Protein 5SVX (pdb70)

Foldseek 3Di:
DDWDWDAAPPLRAIHTADPPPPDDDPHDHLCPHPDPQRNDSVRDHDDDD/DDDDDDDPVD

CATH classification: 3.30.40.100

Radius of gyration: 10.99 Å; Cα contacts (8 Å, |Δi|>4): 93; chains: 2; bounding box: 27×20×27 Å

Nearest PDB structures (foldseek):
  5svx-assembly1_A  TM=1.021E+00  e=8.988E-10  Homo sapiens
  5svi-assembly2_B  TM=1.004E+00  e=1.825E-09  Homo sapiens
  4qq4-assembly1_B  TM=9.959E-01  e=8.664E-09  Homo sapiens
  6o1e-assembly1_A-2  TM=9.754E-01  e=7.006E-09  Homo sapiens
  6o5w-assembly1_A  TM=9.218E-01  e=2.027E-08  Homo sapiens

GO terms:
  GO:0000785 chromatin (C, IDA)
  GO:0016605 PML body (C, IDA)
  GO:0003677 DNA binding (F, IDA)
  GO:0030674 protein-macromolecule adaptor activity (F, IDA)
  GO:0140374 antiviral innate immune response (P, IDA)
  GO:0032688 negative regulation of interferon-beta production (P, IDA)
  GO:0000122 negative regulation of transcription by RNA polymerase II (P, IDA)
  GO:0018105 peptidyl-serine phosphorylation (P, IDA)
  GO:2000774 positive regulation of cellular senescence (P, IDA)
  GO:0050821 protein stabilization (P, IDA)
  GO:0051457 maintenance of protein location in nucleus (P, IDA)
  GO:0048147 negative regulation of fibroblast proliferation (P, IDA)
  GO:0006468 protein phosphorylation (P, IDA)
  GO:0051457 maintenance of protein location in nucleus (P, IMP)
  GO:0140002 histone H3K4me3 reader activity (F, IDA)
  GO:0005515 protein binding (F, IPI)
  GO:0005654 nucleoplasm (C, IDA)
  GO:0016363 nuclear matrix (C, EXP)

Secondary structure (DSSP, 8-state):
-PBPEEE-TTT--EEE--TT-----SS--GGG-SSGGG-STTSPPPPP-/----B--TT-

Sequence (59 aa):
SDQTWVQCDACLKWRKLPDGMDQLPEKWYCSNNPDPQFRNCEVPEEPEDARTQTARKST

B-factor: mean 13.98, std 9.19, range [3.83, 48.68]

InterPro domains:
  IPR011124 Zinc finger, CW-type [PF07496] (409-451)
  IPR011124 Zinc finger, CW-type [PS51050] (404-454)
  IPR036890 Histidine kinase/HSP90-like ATPase superfamily [G3DSA:3.30.565.10] (17-216)
  IPR036890 Histidine kinase/HSP90-like ATPase superfamily [SSF55874] (24-290)
  IPR041006 Morc, S5 domain 2-like [PF17942] (249-382)
  IPR045261 MICRORCHIDIA ATPase family [PTHR23336] (7-716)

Solvent-accessible surface area: 4223 Å² total

Organism: Homo sapiens (NCBI:txid9606)

Structure (mmCIF, N/CA/C/O backbone):
data_5SVX
#
_entry.id   5SVX
#
_cell.length_a   31.250
_cell.length_b   68.550
_cell.length_c   26.530
_cell.angle_alpha   90.00
_cell.angle_beta   90.00
_cell.angle_gamma   90.00
#
_symmetry.space_group_name_H-M   'P 21 21 2'
#
loop_
_entity.id
_entity.type
_entity.pdbx_description
1 polymer 'MORC family CW-type zinc finger protein 3'
2 polymer H3K4me3
3 non-polymer 'ZINC ION'
4 water water
#
loop_
_atom_site.group_PDB
_atom_site.id
_atom_site.type_symbol
_atom_site.label_atom_id
_atom_site.label_alt_id
_atom_site.label_comp_id
_atom_site.label_asym_id
_atom_site.label_entity_id
_atom_site.label_seq_id
_atom_site.pdbx_PDB_ins_code
_atom_site.Cartn_x
_atom_site.Cartn_y
_atom_site.Cartn_z
_atom_site.occupancy
_atom_site.B_iso_or_equiv
_atom_site.auth_seq_id
_atom_site.auth_comp_id
_ato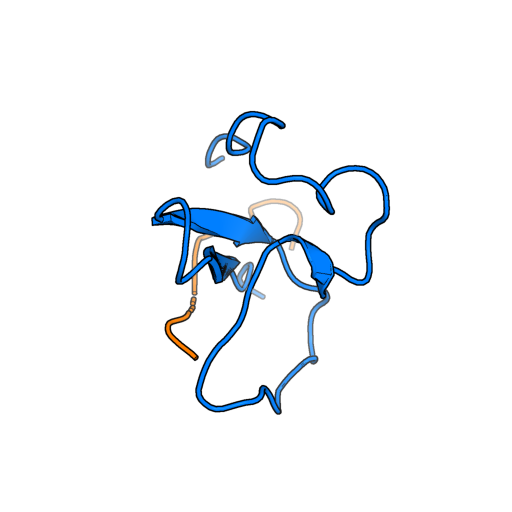m_site.auth_asym_id
_atom_site.auth_atom_id
_atom_site.pdbx_PDB_model_num
ATOM 1 N N . SER A 1 1 ? 64.678 73.644 -7.680 1.00 24.83 0 SER A N 1
ATOM 2 C CA . SER A 1 1 ? 65.843 73.839 -6.777 1.00 21.12 0 SER A CA 1
ATOM 3 C C . SER A 1 1 ? 65.431 73.697 -5.316 1.00 18.96 0 SER A C 1
ATOM 4 O O . SER A 1 1 ? 64.351 74.132 -4.915 1.00 19.74 0 SER A O 1
ATOM 7 N N . ASP A 1 2 ? 66.309 73.083 -4.532 1.00 14.49 1 ASP A N 1
ATOM 8 C CA .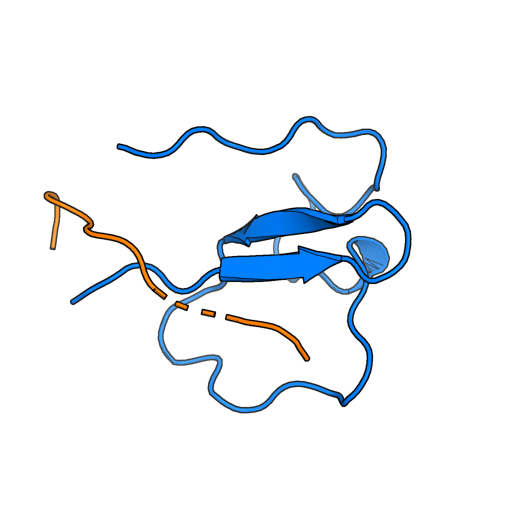 ASP A 1 2 ? 66.082 72.886 -3.108 1.00 11.83 1 ASP A CA 1
ATOM 9 C C . ASP A 1 2 ? 66.672 74.036 -2.302 1.00 11.89 1 ASP A C 1
ATOM 10 O O . ASP A 1 2 ? 67.458 74.840 -2.808 1.00 12.62 1 ASP A O 1
ATOM 15 N N . GLN A 1 3 ? 66.290 74.083 -1.035 1.00 10.54 2 GLN A N 1
ATOM 16 C CA . GLN A 1 3 ? 66.832 75.036 -0.078 1.00 8.86 2 GLN A CA 1
ATOM 17 C C . GLN A 1 3 ? 68.023 74.437 0.652 1.00 9.53 2 GLN A C 1
ATOM 18 O O . GLN A 1 3 ? 67.908 73.366 1.239 1.00 9.23 2 GLN A O 1
ATOM 24 N N . THR A 1 4 ? 69.157 75.130 0.630 1.00 7.38 3 THR A N 1
ATOM 25 C CA . THR A 1 4 ? 70.304 74.717 1.426 1.00 6.70 3 THR A CA 1
ATOM 26 C C . THR A 1 4 ? 70.221 75.352 2.806 1.00 6.14 3 THR A C 1
ATOM 27 O O . THR A 1 4 ? 69.881 76.530 2.939 1.00 6.74 3 THR A O 1
ATOM 31 N N . TRP A 1 5 ? 70.510 74.545 3.824 1.00 5.41 4 TRP A N 1
ATOM 32 C CA . TRP A 1 5 ? 70.658 75.020 5.196 1.00 5.36 4 TRP A CA 1
ATOM 33 C C . TRP A 1 5 ? 72.036 74.642 5.704 1.00 6.43 4 TRP A C 1
ATOM 34 O O . TRP A 1 5 ? 72.601 73.637 5.272 1.00 7.23 4 TRP A O 1
ATOM 45 N N . VAL A 1 6 ? 72.543 75.423 6.653 1.00 4.84 5 VAL A N 1
ATOM 46 C CA . VAL A 1 6 ? 73.780 7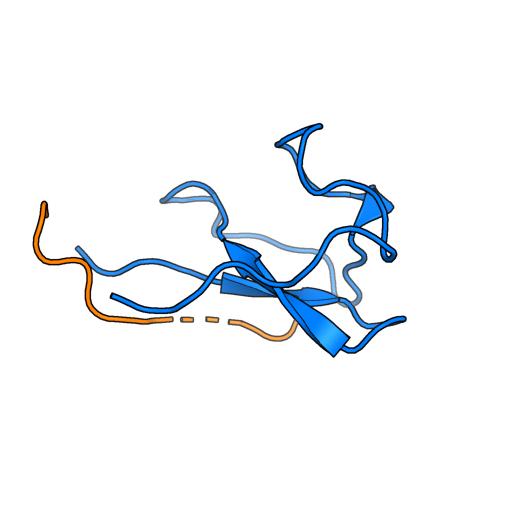5.099 7.364 1.00 4.19 5 VAL A CA 1
ATOM 47 C C . VAL A 1 6 ? 73.493 75.095 8.863 1.00 5.94 5 VAL A C 1
ATOM 48 O O . VAL A 1 6 ? 72.680 75.880 9.348 1.00 6.56 5 VAL A O 1
ATOM 52 N N . GLN A 1 7 ? 74.150 74.203 9.597 1.00 4.73 6 GLN A N 1
ATOM 53 C CA . GLN A 1 7 ? 73.964 74.148 11.041 1.00 4.95 6 GLN A CA 1
ATOM 54 C C . GLN A 1 7 ? 75.007 74.974 11.773 1.00 5.17 6 GLN A C 1
ATOM 55 O O . GLN A 1 7 ? 76.201 74.876 11.499 1.00 6.56 6 GLN A O 1
ATOM 61 N N . CYS A 1 8 ? 74.544 75.791 12.709 1.00 5.59 7 CYS A N 1
ATOM 62 C CA . CYS 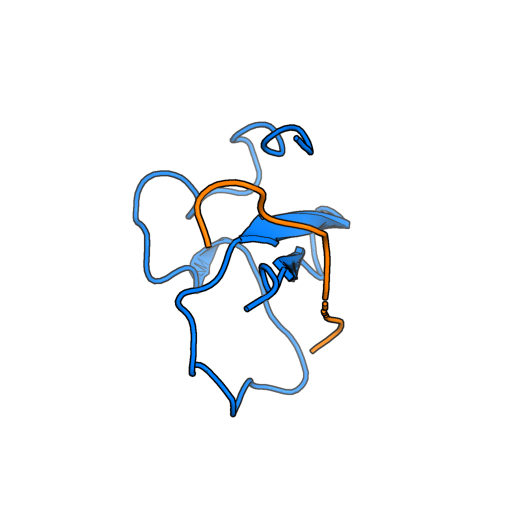A 1 8 ? 75.440 76.510 13.600 1.00 4.79 7 CYS A CA 1
ATOM 63 C C . CYS A 1 8 ? 76.158 75.543 14.533 1.00 5.69 7 CYS A C 1
ATOM 64 O O . CYS A 1 8 ? 75.527 74.748 15.218 1.00 6.24 7 CYS A O 1
ATOM 67 N N . ASP A 1 9 ?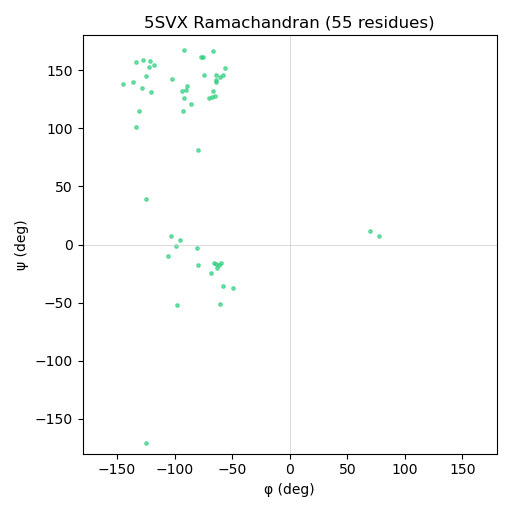 77.482 75.619 14.569 1.00 5.50 8 ASP A N 1
ATOM 68 C CA . ASP A 1 9 ? 78.248 74.676 15.370 1.00 6.31 8 ASP A CA 1
ATOM 69 C C . ASP A 1 9 ? 78.283 75.056 16.853 1.00 9.30 8 ASP A C 1
ATOM 70 O O . ASP A 1 9 ? 78.820 74.307 17.670 1.00 11.81 8 ASP A O 1
ATO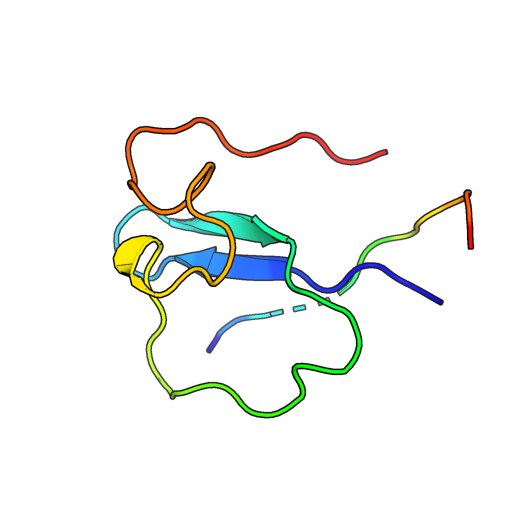M 75 N N . ALA A 1 10 ? 77.681 76.191 17.205 1.00 6.40 9 ALA A N 1
ATOM 76 C CA . ALA A 1 10 ? 77.545 76.585 18.611 1.00 6.86 9 ALA A CA 1
ATOM 77 C C . ALA A 1 10 ? 76.173 76.217 19.169 1.00 7.74 9 ALA A C 1
ATOM 78 O O . ALA A 1 10 ? 76.081 75.566 20.211 1.00 11.77 9 ALA A O 1
ATOM 80 N N . CYS A 1 11 ? 75.108 76.631 18.481 1.00 7.75 10 CYS A N 1
ATOM 81 C CA . CYS A 1 11 ? 73.754 76.470 19.017 1.00 6.36 10 CYS A CA 1
ATOM 82 C C . CYS A 1 11 ? 72.953 75.349 18.344 1.00 5.84 10 CYS A C 1
ATOM 83 O O . CYS A 1 11 ? 71.869 74.996 18.809 1.00 8.23 10 CYS A O 1
ATOM 86 N N . LEU A 1 12 ? 73.496 74.811 17.251 1.00 6.72 11 LEU A N 1
ATOM 87 C CA . LEU A 1 12 ? 72.931 73.668 16.526 1.00 5.86 11 LEU A CA 1
ATOM 88 C C . LEU A 1 12 ? 71.630 73.994 15.785 1.00 5.81 11 LEU A C 1
ATOM 89 O O . LEU A 1 12 ? 70.958 73.094 15.271 1.00 7.65 11 LEU A O 1
ATOM 94 N N . LYS A 1 13 ? 71.290 75.274 15.680 1.00 5.56 12 LYS A N 1
ATOM 95 C CA . LYS A 1 13 ? 70.178 75.666 14.816 1.00 5.38 12 LYS A CA 1
ATOM 96 C C . LYS A 1 13 ? 70.579 75.591 13.351 1.00 5.82 12 LYS A C 1
ATOM 97 O O . LYS A 1 13 ? 71.723 75.863 12.981 1.00 6.49 12 LYS A O 1
ATOM 103 N N . TRP A 1 14 ? 69.612 75.230 12.522 1.00 5.25 13 TRP A N 1
ATOM 104 C CA . TRP A 1 14 ? 69.779 75.249 11.084 1.00 5.24 13 TRP A CA 1
ATOM 105 C C . TRP A 1 14 ? 69.374 76.603 10.509 1.00 4.42 13 TRP A C 1
ATOM 106 O O . TRP A 1 14 ? 68.313 77.144 10.851 1.00 5.24 13 TRP A O 1
ATOM 117 N N . ARG A 1 15 ? 70.229 77.135 9.639 1.00 4.67 14 ARG A N 1
ATOM 118 C CA . ARG A 1 15 ? 70.012 78.432 9.004 1.00 3.83 14 ARG A CA 1
ATOM 119 C C . ARG A 1 15 ? 69.964 78.282 7.495 1.00 4.54 14 ARG A C 1
ATOM 120 O O . ARG A 1 15 ? 70.833 77.659 6.904 1.00 5.53 14 ARG A O 1
ATOM 128 N N . LYS A 1 16 ? 68.945 78.862 6.873 1.00 4.58 15 LYS A N 1
ATOM 129 C CA . LYS A 1 16 ? 68.874 78.899 5.422 1.00 5.25 15 LYS A CA 1
ATOM 130 C C . LYS A 1 16 ? 70.022 79.717 4.863 1.00 4.79 15 LYS A C 1
ATOM 131 O O . LYS A 1 16 ? 70.394 80.739 5.442 1.00 6.83 15 LYS A O 1
ATOM 137 N N . LEU A 1 17 ? 70.577 79.260 3.744 1.00 5.57 16 LEU A N 1
ATOM 138 C CA . LEU A 1 17 ? 71.619 79.986 3.030 1.00 6.21 16 LEU A CA 1
ATOM 139 C C . LEU A 1 17 ? 71.152 80.356 1.635 1.00 6.66 16 LEU A C 1
ATOM 140 O O . LEU A 1 17 ? 70.307 79.670 1.073 1.00 7.51 16 LEU A O 1
ATOM 145 N N . PRO A 1 18 ? 71.728 81.424 1.064 1.00 6.65 17 PRO A N 1
ATOM 146 C CA . PRO A 1 18 ? 71.460 81.762 -0.338 1.00 8.73 17 PRO A CA 1
ATOM 147 C C . PRO A 1 18 ? 71.833 80.612 -1.253 1.00 9.99 17 PRO A C 1
ATOM 148 O O . PRO A 1 18 ? 72.801 79.908 -0.971 1.00 8.85 17 PRO A O 1
ATOM 152 N N . ASP A 1 19 ? 71.087 80.428 -2.336 1.00 8.77 18 ASP A N 1
ATOM 153 C CA . ASP A 1 19 ? 71.443 79.418 -3.317 1.00 10.90 18 ASP A CA 1
ATOM 154 C C . ASP A 1 19 ? 72.824 79.749 -3.866 1.00 10.93 18 ASP A C 1
ATOM 155 O O . ASP A 1 19 ? 73.166 80.916 -4.035 1.00 13.06 18 ASP A O 1
ATOM 160 N N . GLY A 1 20 ? 73.617 78.726 -4.143 1.00 12.30 19 GLY A N 1
ATOM 161 C CA . GLY A 1 20 ? 74.912 78.943 -4.763 1.00 13.79 19 GLY A CA 1
ATOM 162 C C . GLY A 1 20 ? 75.994 79.437 -3.822 1.00 16.39 19 GLY A C 1
ATOM 163 O O . GLY A 1 20 ? 77.080 79.798 -4.265 1.00 12.71 19 GLY A O 1
ATOM 164 N N . MET A 1 21 ? 75.699 79.481 -2.526 1.00 15.32 20 MET A N 1
ATOM 165 C CA . MET A 1 21 ? 76.749 79.604 -1.525 1.00 16.42 20 MET A CA 1
ATOM 166 C C . MET A 1 21 ? 77.336 78.209 -1.359 1.00 25.06 20 MET A C 1
ATOM 167 O O . MET A 1 21 ? 76.970 77.470 -0.444 1.00 29.41 20 MET A O 1
ATOM 172 N N . ASP A 1 22 ? 78.236 77.850 -2.269 1.00 21.38 21 ASP A N 1
ATOM 173 C CA . ASP A 1 22 ? 78.677 76.465 -2.415 1.00 27.34 21 ASP A CA 1
ATOM 174 C C . ASP A 1 22 ? 80.001 76.184 -1.714 1.00 30.30 21 ASP A C 1
ATOM 175 O O . ASP A 1 22 ? 80.484 75.051 -1.729 1.00 34.86 21 ASP A O 1
ATOM 180 N N . GLN A 1 23 ? 80.582 77.212 -1.104 1.00 25.17 22 GLN A N 1
ATOM 181 C CA . GLN A 1 23 ? 81.842 77.062 -0.386 1.00 29.19 22 GLN A CA 1
ATOM 182 C C . GLN A 1 23 ? 81.742 77.685 1.001 1.00 24.98 22 GLN A C 1
ATOM 183 O O . GLN A 1 23 ? 81.582 78.898 1.144 1.00 31.25 22 GLN A O 1
ATOM 189 N N . LEU A 1 24 ? 81.832 76.832 2.017 1.00 14.97 23 LEU A N 1
ATOM 190 C CA . LEU A 1 24 ? 81.732 77.253 3.408 1.00 11.62 23 LEU A CA 1
ATOM 191 C C . LEU A 1 24 ? 82.997 76.881 4.167 1.00 10.97 23 LEU A C 1
ATOM 192 O O . LEU A 1 24 ? 83.731 75.984 3.747 1.00 12.51 23 LEU A O 1
ATOM 197 N N . PRO A 1 25 ? 83.258 77.569 5.288 1.00 10.19 24 PRO A N 1
ATOM 198 C CA . PRO A 1 25 ? 84.354 77.173 6.176 1.00 10.05 24 PRO A CA 1
ATOM 199 C C . PRO A 1 25 ? 84.071 75.831 6.838 1.00 9.44 24 PRO A C 1
ATOM 200 O O . PRO A 1 25 ? 82.933 75.356 6.783 1.00 10.67 24 PRO A O 1
ATOM 204 N N . GLU A 1 26 ? 85.079 75.222 7.450 1.00 9.96 25 GLU A N 1
ATOM 205 C CA . GLU A 1 26 ? 84.861 73.961 8.145 1.00 10.08 25 GLU A CA 1
ATOM 206 C C . GLU A 1 26 ? 83.836 74.147 9.259 1.00 9.70 25 GLU A C 1
ATOM 207 O O . GLU A 1 26 ? 82.859 73.397 9.344 1.00 10.31 25 GLU A O 1
ATOM 213 N N . LYS A 1 27 ? 84.056 75.145 10.110 1.00 9.00 26 LYS A N 1
ATOM 214 C CA . LYS A 1 27 ? 83.098 75.478 11.161 1.00 8.57 26 LYS A CA 1
ATOM 215 C C . LYS A 1 27 ? 82.296 76.703 10.749 1.00 8.44 26 LYS A C 1
ATOM 216 O O . LYS A 1 27 ? 82.817 77.622 10.117 1.00 9.74 26 LYS A O 1
ATOM 222 N N . TRP A 1 28 ? 81.015 76.694 11.096 1.00 6.03 27 TRP A N 1
ATOM 223 C CA . TRP A 1 28 ? 80.103 77.770 10.741 1.00 4.96 27 TRP A CA 1
ATOM 224 C C . TRP A 1 28 ? 79.235 78.114 11.940 1.00 5.45 27 TRP A C 1
ATOM 225 O O . TRP A 1 28 ? 78.792 77.223 12.670 1.00 5.48 27 TRP A O 1
ATOM 236 N N . TYR A 1 29 ? 79.001 79.408 12.136 1.00 4.52 28 TYR A N 1
ATOM 237 C CA . TYR A 1 29 ? 78.187 79.904 13.237 1.00 4.66 28 TYR A CA 1
ATOM 238 C C . TYR A 1 29 ? 77.195 80.948 12.757 1.00 5.82 28 TYR A C 1
ATOM 239 O O . TYR A 1 29 ? 77.419 81.604 11.745 1.00 5.54 28 TYR A O 1
ATOM 248 N N . CYS A 1 30 ? 76.118 81.117 13.515 1.00 4.97 29 CYS A N 1
ATOM 249 C CA . CYS A 1 30 ? 75.095 82.103 13.191 1.00 5.58 29 CYS A CA 1
ATOM 250 C C . CYS A 1 30 ? 75.705 83.466 12.906 1.00 5.68 29 CYS A C 1
ATOM 251 O O . CYS A 1 30 ? 75.256 84.176 12.014 1.00 5.83 29 CYS A O 1
ATOM 254 N N . SER A 1 31 ? 76.746 83.819 13.654 1.00 6.02 30 SER A N 1
ATOM 255 C CA . SER A 1 31 ? 77.381 85.124 13.500 1.00 7.63 30 SER A CA 1
ATOM 256 C C . SER A 1 31 ? 77.935 85.360 12.092 1.00 7.50 30 SER A C 1
ATOM 257 O O . SER A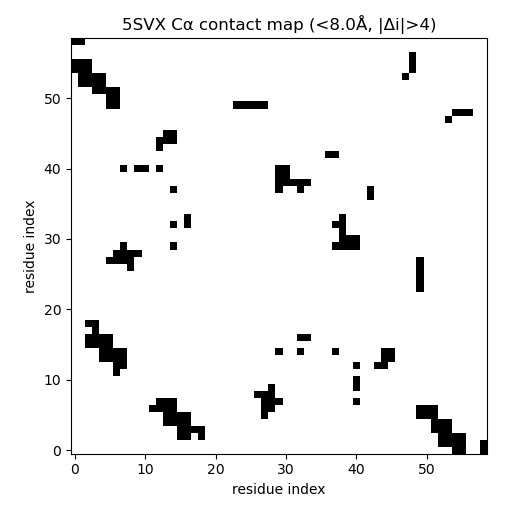 1 31 ? 78.211 86.499 11.721 1.00 8.91 30 SER A O 1
ATOM 260 N N . ASN A 1 32 ? 78.085 84.294 11.308 1.00 6.37 31 ASN A N 1
ATOM 261 C CA . ASN A 1 32 ? 78.578 84.418 9.934 1.00 7.97 31 ASN A CA 1
ATOM 262 C C . ASN A 1 32 ? 77.478 84.491 8.884 1.00 8.72 31 ASN A C 1
ATOM 263 O O . ASN A 1 32 ? 77.759 84.517 7.684 1.00 9.43 31 ASN A O 1
ATOM 268 N N . ASN A 1 33 ? 76.228 84.523 9.327 1.00 7.32 32 ASN A N 1
ATOM 269 C CA . ASN A 1 33 ? 75.099 84.506 8.400 1.00 7.01 32 ASN A CA 1
ATOM 270 C C . ASN A 1 33 ? 75.064 85.762 7.528 1.00 7.56 32 ASN A C 1
ATOM 271 O O . ASN A 1 33 ? 75.110 86.871 8.050 1.00 7.81 32 ASN A O 1
ATOM 276 N N . PRO A 1 34 ? 74.988 85.597 6.194 1.00 7.35 33 PRO A N 1
ATOM 277 C CA . PRO A 1 34 ? 74.845 86.815 5.384 1.00 7.07 33 PRO A CA 1
ATOM 278 C C . PRO A 1 34 ? 73.555 87.582 5.663 1.00 10.10 33 PRO A C 1
ATOM 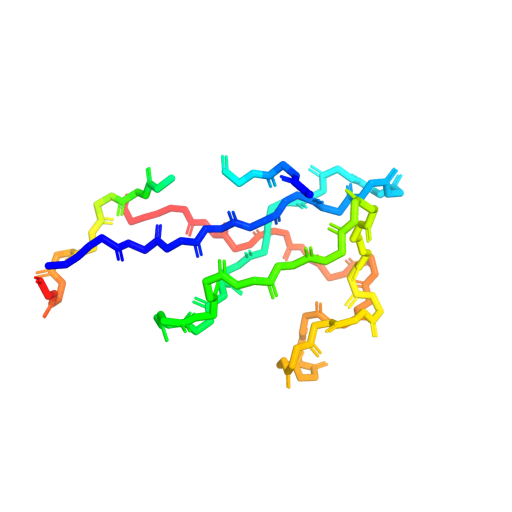279 O O . PRO A 1 34 ? 73.491 88.774 5.349 1.00 11.94 33 PRO A O 1
ATOM 283 N N . ASP A 1 35 ? 72.559 86.915 6.242 1.00 7.37 34 ASP A N 1
ATOM 284 C CA . ASP A 1 35 ? 71.288 87.551 6.571 1.00 7.92 34 ASP A CA 1
ATOM 285 C C . ASP A 1 35 ? 71.337 88.064 8.006 1.00 7.79 34 ASP A C 1
ATOM 286 O O . ASP A 1 35 ? 71.426 87.272 8.935 1.00 7.43 34 ASP A O 1
ATOM 291 N N . PRO A 1 36 ? 71.272 89.393 8.195 1.00 7.84 35 PRO A N 1
ATOM 292 C CA . PRO A 1 36 ? 71.399 89.899 9.567 1.00 7.55 35 PRO A CA 1
ATOM 293 C C . PRO A 1 36 ? 70.244 89.493 10.489 1.00 9.14 35 PRO A C 1
ATOM 294 O O . PRO A 1 36 ? 70.386 89.595 11.704 1.00 12.54 35 PRO A O 1
ATOM 298 N N . GLN A 1 37 ? 69.126 89.038 9.932 1.00 8.05 36 GLN A N 1
ATOM 299 C CA . GLN A 1 37 ? 68.001 88.605 10.752 1.00 9.39 36 GLN A CA 1
ATOM 300 C C . GLN A 1 37 ? 68.306 87.330 11.533 1.00 9.90 36 GLN A C 1
ATOM 301 O O . GLN A 1 37 ? 67.685 87.066 12.565 1.00 11.14 36 GLN A O 1
ATOM 307 N N . PHE A 1 38 ? 69.249 86.533 11.036 1.00 7.50 37 PHE A N 1
ATOM 308 C CA . PHE A 1 38 ? 69.544 85.226 11.628 1.00 7.69 37 PHE A CA 1
ATOM 309 C C . PHE A 1 38 ? 71.019 85.096 11.989 1.00 9.20 37 PHE A C 1
ATOM 310 O O . PHE A 1 38 ? 71.618 84.032 11.832 1.00 9.37 37 PHE A O 1
ATOM 318 N N . ARG A 1 39 ? 71.581 86.188 12.496 1.00 8.25 38 ARG A N 1
ATOM 319 C CA . ARG A 1 39 ? 73.006 86.293 12.766 1.00 7.68 38 ARG A CA 1
ATOM 320 C C . ARG A 1 39 ? 73.329 86.159 14.260 1.00 10.05 38 ARG A C 1
ATOM 321 O O . ARG A 1 39 ? 74.469 86.352 14.679 1.00 14.36 38 ARG A O 1
ATOM 329 N N . ASN A 1 40 ? 72.317 85.821 15.051 1.00 7.24 39 ASN A N 1
ATOM 330 C CA . ASN A 1 40 ? 72.463 85.645 16.485 1.00 10.32 39 ASN A CA 1
ATOM 331 C C . ASN A 1 40 ? 71.882 84.293 16.880 1.00 8.83 39 ASN A C 1
ATOM 332 O O . ASN A 1 40 ? 70.797 83.929 16.434 1.00 7.43 39 ASN A O 1
ATOM 337 N N . CYS A 1 41 ? 72.601 83.541 17.706 1.00 9.07 40 CYS A N 1
ATOM 338 C CA . CYS A 1 41 ? 72.160 82.202 18.080 1.00 7.62 40 CYS A CA 1
ATOM 339 C C . CYS A 1 41 ? 70.815 82.188 18.809 1.00 6.99 40 CYS A C 1
ATOM 340 O O . CYS A 1 41 ? 70.173 81.146 18.900 1.00 8.01 40 CYS A O 1
ATOM 343 N N . GLU A 1 42 ? 70.379 83.331 19.330 1.00 7.44 41 GLU A N 1
ATOM 344 C CA . GLU A 1 42 ? 69.130 83.358 20.085 1.00 8.82 41 GLU A CA 1
ATOM 345 C C . GLU A 1 42 ? 67.901 83.390 19.175 1.00 9.55 41 GLU A C 1
ATOM 346 O O . GLU A 1 42 ? 66.796 83.066 19.614 1.00 9.37 41 GLU A O 1
ATOM 352 N N . VAL A 1 43 ? 68.088 83.754 17.910 1.00 7.13 42 VAL A N 1
ATOM 353 C CA . VAL A 1 43 ? 66.964 83.822 16.978 1.00 6.56 42 VAL A CA 1
ATOM 354 C C . VAL A 1 43 ? 66.468 82.404 16.674 1.00 7.14 42 VAL A C 1
ATOM 355 O O . VAL A 1 43 ? 67.256 81.545 16.277 1.00 6.28 42 VAL A O 1
ATOM 359 N N . PRO A 1 44 ? 65.160 82.143 16.868 1.00 6.34 43 PRO A N 1
ATOM 360 C CA . PRO A 1 44 ? 64.651 80.789 16.620 1.00 5.83 43 PRO A CA 1
ATOM 361 C C . PRO A 1 44 ? 64.924 80.274 15.212 1.00 7.35 43 PRO A C 1
ATOM 362 O O . PRO A 1 44 ? 65.030 81.053 14.261 1.00 5.84 43 PRO A O 1
ATOM 366 N N . GLU A 1 45 ? 65.035 78.955 15.099 1.00 7.14 44 GLU A N 1
ATOM 367 C CA . GLU A 1 45 ? 65.192 78.282 13.819 1.00 6.45 44 GLU A CA 1
ATOM 368 C C . GLU A 1 45 ? 63.920 78.442 12.993 1.00 7.22 44 GLU A C 1
ATOM 369 O O . GLU A 1 45 ? 62.813 78.233 13.505 1.00 8.90 44 GLU A O 1
ATOM 375 N N . GLU A 1 46 ? 64.077 78.830 11.729 1.00 6.48 45 GLU A N 1
ATOM 376 C CA . GLU A 1 46 ? 62.955 78.910 10.806 1.00 6.71 45 GLU A CA 1
ATOM 377 C C . GLU A 1 46 ? 62.361 77.532 10.571 1.00 8.77 45 GLU A C 1
ATOM 378 O O . GLU A 1 46 ? 63.091 76.540 10.532 1.00 8.87 45 GLU A O 1
ATOM 384 N N . PRO A 1 47 ? 61.038 77.465 10.384 1.00 8.85 46 PRO A N 1
ATOM 385 C CA . PRO A 1 47 ? 60.430 76.167 10.093 1.00 10.26 46 PRO A CA 1
ATOM 386 C C . PRO A 1 47 ? 60.680 75.693 8.669 1.00 14.36 46 PRO A C 1
ATOM 387 O O . PRO A 1 47 ? 61.020 76.479 7.781 1.00 12.05 46 PRO A O 1
ATOM 391 N N . GLU A 1 48 ? 60.506 74.393 8.470 1.00 14.49 47 GLU A N 1
ATOM 392 C CA . GLU A 1 48 ? 60.477 73.817 7.141 1.00 18.39 47 GLU A CA 1
ATOM 393 C C . GLU A 1 48 ? 59.134 74.099 6.485 1.00 18.11 47 GLU A C 1
ATOM 394 O O . GLU A 1 48 ? 58.152 74.412 7.163 1.00 18.22 47 GLU A O 1
ATOM 400 N N . ASP A 1 49 ? 59.096 73.977 5.165 1.00 19.89 48 ASP A N 1
ATOM 401 C CA . ASP A 1 49 ? 57.856 74.142 4.420 1.00 22.10 48 ASP A CA 1
ATOM 402 C C . ASP A 1 49 ? 56.886 72.990 4.684 1.00 23.39 48 ASP A C 1
ATOM 403 O O . ASP A 1 49 ? 57.273 71.931 5.187 1.00 18.59 48 ASP A O 1
ATOM 408 N N . ALA B 2 1 ? 81.502 72.794 6.794 1.00 9.00 1 ALA B N 1
ATOM 409 C CA . ALA B 2 1 ? 80.297 73.017 7.586 1.00 5.62 1 ALA B CA 1
ATOM 410 C C . ALA B 2 1 ? 79.294 71.908 7.325 1.00 6.18 1 ALA B C 1
ATOM 411 O O . ALA B 2 1 ? 79.344 71.257 6.282 1.00 9.02 1 ALA B O 1
ATOM 413 N N . ARG B 2 2 ? 78.384 71.707 8.273 1.00 5.59 2 ARG B N 1
ATOM 414 C CA . ARG B 2 2 ? 77.314 70.730 8.121 1.00 5.92 2 ARG B CA 1
ATOM 415 C C . ARG B 2 2 ? 76.138 71.351 7.384 1.00 5.50 2 ARG B C 1
ATOM 416 O O . ARG B 2 2 ? 75.565 72.335 7.851 1.00 6.55 2 ARG B O 1
ATOM 424 N N . THR B 2 3 ? 75.773 70.775 6.243 1.00 6.25 3 THR B N 1
ATOM 425 C CA . THR B 2 3 ? 74.656 71.289 5.463 1.00 6.58 3 THR B CA 1
ATOM 426 C C . THR B 2 3 ? 73.611 70.219 5.187 1.00 7.25 3 THR B C 1
ATOM 427 O O . THR B 2 3 ? 73.862 69.023 5.324 1.00 7.01 3 THR B O 1
ATOM 443 N N . GLN B 2 5 ? 69.771 69.796 2.546 1.00 9.10 5 GLN B N 1
ATOM 444 C CA . GLN B 2 5 ? 68.883 70.344 1.528 1.00 11.31 5 GLN B CA 1
ATOM 445 C C . GLN B 2 5 ? 67.440 69.959 1.838 1.00 11.32 5 GLN B C 1
ATOM 446 O O . GLN B 2 5 ? 67.172 68.824 2.225 1.00 14.02 5 GLN B O 1
ATOM 452 N N . THR B 2 6 ? 66.518 70.903 1.664 1.00 10.40 6 THR B N 1
ATOM 453 C CA . THR B 2 6 ? 65.089 70.636 1.834 1.00 11.65 6 THR B CA 1
ATOM 454 C C . THR B 2 6 ? 64.283 71.069 0.614 1.00 11.68 6 THR B C 1
ATOM 455 O O . THR B 2 6 ? 64.717 71.914 -0.171 1.00 10.69 6 THR B O 1
ATOM 459 N N . ALA B 2 7 ? 63.093 70.498 0.482 1.00 10.49 7 ALA B N 1
ATOM 460 C CA . ALA B 2 7 ? 62.169 70.879 -0.576 1.00 14.16 7 ALA B CA 1
ATOM 461 C C . ALA B 2 7 ? 61.719 72.327 -0.415 1.00 12.42 7 ALA B C 1
ATOM 462 O O . ALA B 2 7 ? 61.469 72.792 0.697 1.00 18.43 7 ALA B O 1
ATOM 464 N N . ARG B 2 8 ? 61.628 73.030 -1.539 1.00 17.12 8 ARG B N 1
ATOM 465 C CA . ARG B 2 8 ? 61.153 74.409 -1.575 1.00 18.84 8 ARG B CA 1
ATOM 466 C C . ARG B 2 8 ? 60.149 74.522 -2.723 1.00 22.56 8 ARG B C 1
ATOM 467 O O . ARG B 2 8 ? 60.533 74.607 -3.891 1.00 23.30 8 ARG B O 1
ATOM 475 N N . LYS B 2 9 ? 58.863 74.500 -2.383 1.00 30.70 9 LYS B N 1
ATOM 476 C CA . LYS B 2 9 ? 57.799 74.425 -3.386 1.00 32.24 9 LYS B CA 1
ATOM 477 C C . LYS B 2 9 ? 57.847 75.582 -4.381 1.00 29.43 9 LYS B C 1
ATOM 478 O O . LYS B 2 9 ? 57.541 75.409 -5.562 1.00 30.55 9 LYS B O 1
ATOM 484 N N . SER B 2 10 ? 58.231 76.761 -3.900 1.00 31.53 10 SER B N 1
ATOM 485 C CA . SER B 2 10 ? 58.228 77.964 -4.728 1.00 34.64 10 SER B CA 1
ATOM 486 C C . SER B 2 10 ? 59.208 77.861 -5.899 1.00 29.61 10 SER B C 1
ATOM 487 O O . SER B 2 10 ? 59.112 78.626 -6.860 1.00 24.33 10 SER B O 1
ATOM 490 N N . THR B 2 11 ? 60.142 76.916 -5.815 1.00 25.67 11 THR B N 1
ATOM 491 C CA . THR B 2 11 ? 61.118 76.698 -6.877 1.00 26.94 11 THR B CA 1
ATOM 492 C C . THR B 2 11 ? 61.250 75.216 -7.211 1.00 30.06 11 THR B C 1
ATOM 493 O O . THR B 2 11 ? 62.172 74.814 -7.922 1.00 28.98 11 THR B O 1
#